Protein AF-A0A1B6EZR0-F1 (afdb_monomer)

Foldseek 3Di:
DLQCDFDDPPDDDPNDDGDGRDRDVVVCCVVVVDVDDDDDADPVLVVVQCVVAVVDPPDDRPLVSCCVRVNDVRSLVVVCVVLVVVLVVVLVVLVVCCCVPPVPDDPVSNVVSVVVSVVVVVVSVVVSVVVSVVVSVVSVVVSD

Structure (mmCIF, N/CA/C/O backbone):
data_AF-A0A1B6EZR0-F1
#
_entry.id   AF-A0A1B6EZR0-F1
#
loop_
_atom_site.group_PDB
_atom_site.id
_atom_site.type_symbol
_atom_site.label_atom_id
_atom_site.label_alt_id
_atom_site.label_comp_id
_atom_site.label_asym_id
_atom_site.label_entity_id
_atom_site.label_seq_id
_atom_site.pdbx_PDB_ins_code
_atom_site.Cartn_x
_atom_site.Cartn_y
_atom_site.Cartn_z
_atom_site.occupancy
_atom_site.B_iso_or_equiv
_atom_site.auth_seq_id
_atom_site.auth_comp_id
_atom_site.auth_asym_id
_atom_site.auth_atom_id
_atom_site.pdbx_PDB_model_num
ATOM 1 N N . LEU A 1 1 ? -15.853 1.841 22.372 1.00 65.75 1 LEU A N 1
ATOM 2 C CA . LEU A 1 1 ? -16.709 1.442 23.513 1.00 65.75 1 LEU A CA 1
ATOM 3 C C . LEU A 1 1 ? -15.977 0.540 24.509 1.00 65.75 1 LEU A C 1
ATOM 5 O O . LEU A 1 1 ? -15.802 0.966 25.637 1.00 65.75 1 LEU A O 1
ATOM 9 N N . LEU A 1 2 ? -15.447 -0.632 24.131 1.00 76.56 2 LEU A N 1
ATOM 10 C CA . LEU A 1 2 ? -14.712 -1.481 25.096 1.00 76.56 2 LEU A CA 1
ATOM 11 C C . LEU A 1 2 ? -13.439 -0.822 25.661 1.00 76.56 2 LEU A C 1
ATOM 13 O O . LEU A 1 2 ? -13.175 -0.900 26.854 1.00 76.56 2 LEU A O 1
ATOM 17 N N . GLN A 1 3 ? -12.673 -0.115 24.826 1.00 77.75 3 GLN A N 1
ATOM 18 C CA . GLN A 1 3 ? -11.458 0.586 25.271 1.00 77.75 3 GLN A CA 1
ATOM 19 C C . GLN A 1 3 ? -11.724 1.917 25.987 1.00 77.75 3 GLN A C 1
ATOM 21 O O . GLN A 1 3 ? -10.808 2.491 26.574 1.00 77.75 3 GLN A O 1
ATOM 26 N N . THR A 1 4 ? -12.961 2.416 25.955 1.00 86.31 4 THR A N 1
ATOM 27 C CA . THR A 1 4 ? -13.376 3.632 26.670 1.00 86.31 4 THR A CA 1
ATOM 28 C C . THR A 1 4 ? -13.973 3.314 28.038 1.00 86.31 4 THR A C 1
ATOM 30 O O . THR A 1 4 ? -14.214 4.238 28.801 1.00 86.31 4 THR A O 1
ATOM 33 N N . LEU A 1 5 ? -14.177 2.032 28.372 1.00 87.12 5 LEU A N 1
ATOM 34 C CA . LEU A 1 5 ? -14.594 1.617 29.709 1.00 87.12 5 LEU A CA 1
ATOM 35 C C . LEU A 1 5 ? -13.501 1.969 30.721 1.00 87.12 5 LEU A C 1
ATOM 37 O O . LEU A 1 5 ? -12.327 1.610 30.552 1.00 87.12 5 LEU A O 1
ATOM 41 N N . ARG A 1 6 ? -13.897 2.712 31.750 1.00 89.56 6 ARG A N 1
ATOM 42 C CA . ARG A 1 6 ? -13.045 3.196 32.834 1.00 89.56 6 ARG A CA 1
ATOM 43 C C . ARG A 1 6 ? -13.632 2.724 34.155 1.00 89.56 6 ARG A C 1
ATOM 45 O O . ARG A 1 6 ? -14.849 2.716 34.298 1.00 89.56 6 ARG A O 1
ATOM 52 N N . ALA A 1 7 ? -12.769 2.309 35.071 1.00 88.69 7 ALA A N 1
ATOM 53 C CA . ALA A 1 7 ? -13.173 1.901 36.405 1.00 88.69 7 ALA A CA 1
ATOM 54 C C . ALA A 1 7 ? -13.625 3.113 37.228 1.00 88.69 7 ALA A C 1
ATOM 56 O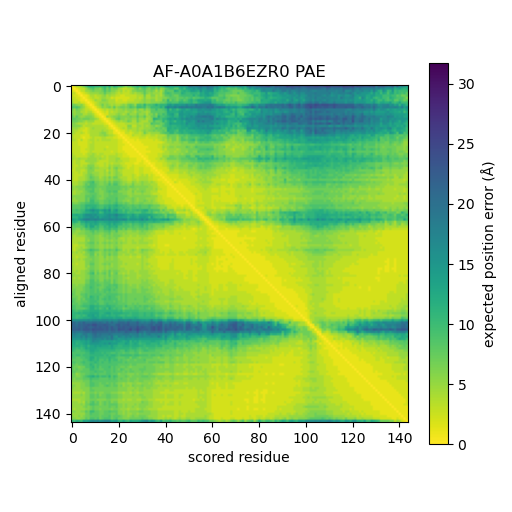 O . ALA A 1 7 ? -13.029 4.190 37.143 1.00 88.69 7 ALA A O 1
ATOM 57 N N . THR A 1 8 ? -14.663 2.914 38.026 1.00 87.88 8 THR A N 1
ATOM 58 C CA . THR A 1 8 ? -15.177 3.857 39.021 1.00 87.88 8 THR A CA 1
ATOM 59 C C . THR A 1 8 ? -14.715 3.458 40.425 1.00 87.88 8 THR A C 1
ATOM 61 O O . THR A 1 8 ? -14.111 2.396 40.615 1.00 87.88 8 THR A O 1
ATOM 64 N N . GLN A 1 9 ? -14.916 4.328 41.421 1.00 84.06 9 GLN A N 1
ATOM 65 C CA . GLN A 1 9 ? -14.487 4.036 42.791 1.00 84.06 9 GLN A CA 1
ATOM 66 C C . GLN A 1 9 ? -15.141 2.756 43.322 1.00 84.06 9 GLN A C 1
ATOM 68 O O . GLN A 1 9 ? -16.362 2.640 43.361 1.00 84.06 9 GLN A O 1
ATOM 73 N N . GLY A 1 10 ? -14.312 1.815 43.778 1.00 79.81 10 GLY A N 1
ATOM 74 C CA . GLY A 1 10 ? -14.772 0.563 44.383 1.00 79.81 10 GLY A CA 1
ATOM 75 C C . GLY A 1 10 ? -14.963 -0.602 43.408 1.00 79.81 10 GLY A C 1
ATOM 76 O O . GLY A 1 10 ? -15.290 -1.698 43.862 1.00 79.81 10 GLY A O 1
ATOM 77 N N . ASP A 1 11 ? -14.706 -0.418 42.109 1.00 84.06 11 ASP A N 1
ATOM 78 C CA . ASP A 1 11 ? -14.829 -1.508 41.140 1.00 84.06 11 ASP A CA 1
ATOM 79 C C . ASP A 1 11 ? -13.797 -2.616 41.398 1.00 84.06 11 ASP A C 1
ATOM 81 O O . ASP A 1 11 ? -12.580 -2.396 41.464 1.00 84.06 11 ASP A O 1
ATOM 85 N N . THR A 1 12 ? -14.297 -3.847 41.508 1.00 84.75 12 THR A N 1
ATOM 86 C CA . THR A 1 12 ? -13.476 -5.052 41.625 1.00 84.75 12 THR A CA 1
ATOM 87 C C . THR A 1 12 ? -13.889 -6.068 40.570 1.00 84.75 12 THR A C 1
ATOM 89 O O . THR A 1 12 ? -15.070 -6.353 40.392 1.00 84.75 12 THR A O 1
ATOM 92 N N . VAL A 1 13 ? -12.916 -6.622 39.843 1.00 83.06 13 VAL A N 1
ATOM 93 C CA . VAL A 1 13 ? -13.170 -7.632 38.804 1.00 83.06 13 VAL A CA 1
ATOM 94 C C . VAL A 1 13 ? -12.312 -8.851 39.091 1.00 83.06 13 VAL A C 1
ATOM 96 O O . VAL A 1 13 ? -11.089 -8.751 39.087 1.00 83.06 13 VAL A O 1
ATOM 99 N N . ALA A 1 14 ? -12.943 -9.999 39.356 1.00 81.25 14 ALA A N 1
ATOM 100 C CA . ALA A 1 14 ? -12.253 -11.258 39.663 1.00 81.25 14 ALA A CA 1
ATOM 101 C C . ALA A 1 14 ? -11.169 -11.119 40.761 1.00 81.25 14 ALA A C 1
ATOM 103 O O . ALA A 1 14 ? -10.082 -11.679 40.655 1.00 81.25 14 ALA A O 1
ATOM 104 N N . GLY A 1 15 ? -11.443 -10.321 41.801 1.00 80.38 15 GLY A N 1
ATOM 105 C CA . GLY A 1 15 ? -10.503 -10.058 42.900 1.00 80.38 15 GLY A CA 1
ATOM 106 C C . GLY A 1 15 ? -9.454 -8.970 42.624 1.00 80.38 15 GLY A C 1
ATOM 107 O O . GLY A 1 15 ? -8.708 -8.605 43.530 1.00 80.38 15 GLY A O 1
ATOM 108 N N . LEU A 1 16 ? -9.410 -8.392 41.420 1.00 81.44 16 LEU A N 1
ATOM 109 C CA . LEU A 1 16 ? -8.560 -7.241 41.110 1.00 81.44 16 LEU A CA 1
ATOM 110 C C . LEU A 1 16 ? -9.240 -5.952 41.566 1.00 81.44 16 LEU A C 1
ATOM 112 O O . LEU A 1 16 ? -10.306 -5.609 41.056 1.00 81.44 16 LEU A O 1
ATOM 116 N N . LYS A 1 17 ? -8.598 -5.210 42.474 1.00 84.19 17 LYS A N 1
ATOM 117 C CA . LYS A 1 17 ? -8.967 -3.818 42.763 1.00 84.19 17 LYS A CA 1
ATOM 118 C C . LYS A 1 17 ? -8.538 -2.933 41.600 1.00 84.19 17 LYS A C 1
ATOM 120 O O . LYS A 1 17 ? -7.349 -2.858 41.285 1.00 84.19 17 LYS A O 1
ATOM 125 N N . LEU A 1 18 ? -9.508 -2.287 40.964 1.00 85.12 18 LEU A N 1
ATOM 126 C CA . LEU A 1 18 ? -9.261 -1.332 39.894 1.00 85.12 18 LEU A CA 1
ATOM 127 C C . LEU A 1 18 ? -9.117 0.070 40.488 1.00 85.12 18 LEU A C 1
ATOM 129 O O . LEU A 1 18 ? -9.801 0.431 41.444 1.00 85.12 18 LEU A O 1
ATOM 133 N N . ILE A 1 19 ? -8.190 0.848 39.935 1.00 85.38 19 ILE A N 1
ATOM 134 C CA . ILE A 1 19 ? -7.998 2.248 40.318 1.00 85.38 19 ILE A CA 1
ATOM 135 C C . ILE A 1 19 ? -9.012 3.090 39.540 1.00 85.38 19 ILE A C 1
ATOM 137 O O . ILE A 1 19 ? -9.248 2.832 38.356 1.00 85.38 19 ILE A O 1
ATOM 141 N N . GLU A 1 20 ? -9.595 4.100 40.185 1.00 88.00 20 GLU A N 1
ATOM 142 C CA . GLU A 1 20 ? -10.509 5.040 39.530 1.00 88.00 20 GLU A CA 1
ATOM 143 C C . GLU A 1 20 ? -9.863 5.649 38.272 1.00 88.00 20 GLU A C 1
ATOM 145 O O . GLU A 1 20 ? -8.705 6.068 38.280 1.00 88.00 20 GLU A O 1
ATOM 150 N N . GLY A 1 21 ? -10.595 5.648 37.157 1.00 86.25 21 GLY A N 1
ATOM 151 C CA . GLY A 1 21 ? -10.114 6.156 35.871 1.00 86.25 21 GLY A CA 1
ATOM 152 C C . GLY A 1 21 ? -9.209 5.195 35.086 1.00 86.25 21 GLY A C 1
ATOM 153 O O . GLY A 1 21 ? -8.745 5.548 34.001 1.00 86.25 21 GLY A O 1
ATOM 154 N N . GLN A 1 22 ? -8.966 3.968 35.557 1.00 88.44 22 GLN A N 1
ATOM 155 C CA . GLN A 1 22 ? -8.173 2.979 34.818 1.00 88.44 22 GLN A CA 1
ATOM 156 C C . GLN A 1 22 ? -8.992 2.271 33.726 1.00 88.44 22 GLN A C 1
ATOM 158 O O . GLN A 1 22 ? -10.167 1.962 33.909 1.00 88.44 22 GLN A O 1
ATOM 163 N N . ALA A 1 23 ? -8.373 1.961 32.579 1.00 90.00 23 ALA A N 1
ATOM 164 C CA . ALA A 1 23 ? -9.014 1.169 31.527 1.00 90.00 23 ALA A CA 1
ATOM 165 C C . ALA A 1 23 ? -9.194 -0.299 31.957 1.00 90.00 23 ALA A C 1
ATOM 167 O O . ALA A 1 23 ? -8.215 -1.004 32.206 1.00 90.00 23 ALA A O 1
ATOM 168 N N . ILE A 1 24 ? -10.446 -0.763 31.994 1.00 90.62 24 ILE A N 1
ATOM 169 C CA . ILE A 1 24 ? -10.813 -2.078 32.548 1.00 90.62 24 ILE A CA 1
ATOM 170 C C . ILE A 1 24 ? -10.294 -3.216 31.660 1.00 90.62 24 ILE A C 1
ATOM 172 O O . ILE A 1 24 ? -9.553 -4.083 32.115 1.00 90.62 24 ILE A O 1
ATOM 176 N N . VAL A 1 25 ? -10.633 -3.190 30.366 1.00 90.94 25 VAL A N 1
ATOM 177 C CA . VAL A 1 25 ? -10.354 -4.300 29.437 1.00 90.94 25 VAL A CA 1
ATOM 178 C C . VAL A 1 25 ? -8.855 -4.623 29.324 1.00 90.94 25 VAL A C 1
ATOM 180 O O . VAL A 1 25 ? -8.507 -5.787 29.516 1.00 90.94 25 VAL A O 1
ATOM 183 N N . PRO A 1 26 ? -7.938 -3.656 29.098 1.00 90.50 26 PRO A N 1
ATOM 184 C CA . PRO A 1 26 ? -6.506 -3.957 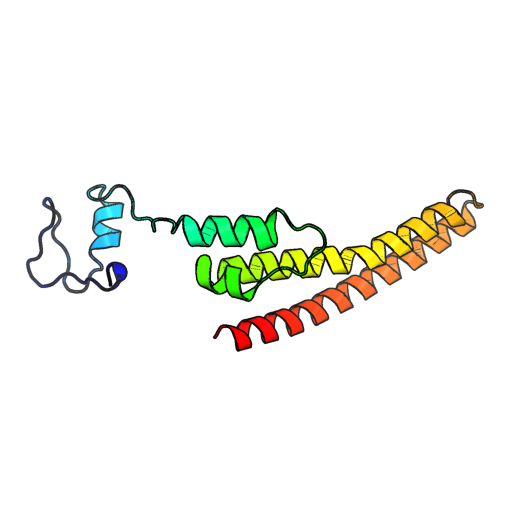29.043 1.00 90.50 26 PRO A CA 1
ATOM 185 C C . PRO A 1 26 ? -5.966 -4.542 30.351 1.00 90.50 26 PRO A C 1
ATOM 187 O O . PRO A 1 26 ? -5.114 -5.426 30.322 1.00 90.50 26 PRO A O 1
ATOM 190 N N . LYS A 1 27 ? -6.476 -4.084 31.503 1.00 88.81 27 LYS A N 1
ATOM 191 C CA . LYS A 1 27 ? -6.048 -4.585 32.812 1.00 88.81 27 LYS A CA 1
ATOM 192 C C . LYS A 1 27 ? -6.512 -6.021 33.046 1.00 88.81 27 LYS A C 1
ATOM 194 O O . LYS A 1 27 ? -5.726 -6.831 33.527 1.00 88.81 27 LYS A O 1
ATOM 199 N N . CYS A 1 28 ? -7.745 -6.346 32.664 1.00 90.31 28 CYS A N 1
ATOM 200 C CA . CYS A 1 28 ? -8.267 -7.709 32.729 1.00 90.31 28 CYS A CA 1
ATOM 201 C C . CYS A 1 28 ? -7.527 -8.660 31.777 1.00 90.31 28 CYS A C 1
ATOM 203 O O . CYS A 1 28 ? -7.293 -9.808 32.145 1.00 90.31 28 CYS A O 1
ATOM 205 N N . VAL A 1 29 ? -7.115 -8.187 30.595 1.00 92.56 29 VAL A N 1
ATOM 206 C CA . VAL A 1 29 ? -6.271 -8.969 29.675 1.00 92.56 29 VAL A CA 1
ATOM 207 C C . VAL A 1 29 ? -4.889 -9.218 30.282 1.00 92.56 29 VAL A C 1
ATOM 209 O O . VAL A 1 29 ? -4.440 -10.357 30.349 1.00 92.56 29 VAL A O 1
ATOM 212 N N . ALA A 1 30 ? -4.235 -8.177 30.806 1.00 90.06 30 ALA A N 1
ATOM 213 C CA . ALA A 1 30 ? -2.912 -8.297 31.422 1.00 90.06 30 ALA A CA 1
ATOM 214 C C . ALA A 1 30 ? -2.902 -9.192 32.674 1.00 90.06 30 ALA A C 1
ATOM 216 O O . ALA A 1 30 ? -1.898 -9.832 32.968 1.00 90.06 30 ALA A O 1
ATOM 217 N N . ALA A 1 31 ? -4.012 -9.235 33.412 1.00 90.81 31 ALA A N 1
ATOM 218 C CA . ALA A 1 31 ? -4.174 -10.095 34.580 1.00 90.81 31 ALA A CA 1
ATOM 219 C C . ALA A 1 31 ? -4.635 -11.526 34.240 1.00 90.81 31 ALA A C 1
ATOM 221 O O . ALA A 1 31 ? -4.843 -12.321 35.151 1.00 90.81 31 ALA A O 1
ATOM 222 N N . GLY A 1 32 ? -4.832 -11.855 32.957 1.00 91.88 32 GLY A N 1
ATOM 223 C CA . GLY A 1 32 ? -5.265 -13.185 32.518 1.00 91.88 32 GLY A CA 1
ATOM 224 C C . GLY A 1 32 ? -6.742 -13.502 32.773 1.00 91.88 32 GLY A C 1
ATOM 225 O O . GLY A 1 32 ? -7.171 -14.626 32.533 1.00 91.88 32 GLY A O 1
ATOM 226 N N . VAL A 1 33 ? -7.538 -12.525 33.221 1.00 93.19 33 VAL A N 1
ATOM 227 C CA . VAL A 1 33 ? -8.996 -12.672 33.388 1.00 93.19 33 VAL A CA 1
ATOM 228 C C . VAL A 1 33 ? -9.686 -12.738 32.023 1.00 93.19 33 VAL A C 1
ATOM 230 O O . VAL A 1 33 ? -10.655 -13.470 31.845 1.00 93.19 33 VAL A O 1
ATOM 233 N N . ILE A 1 34 ? -9.175 -11.988 31.041 1.00 93.12 34 ILE A N 1
ATOM 234 C CA . ILE A 1 34 ? -9.603 -12.057 29.640 1.00 93.12 34 ILE A CA 1
ATOM 235 C C . ILE A 1 34 ? -8.452 -12.637 28.820 1.00 93.12 34 ILE A C 1
ATOM 237 O O . ILE A 1 34 ? -7.358 -12.083 28.826 1.00 93.12 34 ILE A O 1
ATOM 241 N N . SER A 1 35 ? -8.701 -13.713 28.072 1.00 92.62 35 SER A N 1
ATOM 242 C CA . SER A 1 35 ? -7.670 -14.324 27.222 1.00 92.62 35 SER A CA 1
ATOM 243 C C . SER A 1 35 ? -7.319 -13.452 26.008 1.00 92.62 35 SER A C 1
ATOM 245 O O . SER A 1 35 ? -6.151 -13.159 25.778 1.00 92.62 35 SER A O 1
ATOM 247 N N . GLN A 1 36 ? -8.318 -13.018 25.232 1.00 92.75 36 GLN A N 1
ATOM 248 C CA . GLN A 1 36 ? -8.111 -12.215 24.023 1.00 92.75 36 GLN A CA 1
ATOM 249 C C . GLN A 1 36 ? -9.390 -11.494 23.591 1.00 92.75 36 GLN A C 1
ATOM 251 O O . GLN A 1 36 ? -10.498 -11.907 23.932 1.00 92.75 36 GLN A O 1
ATOM 256 N N . VAL A 1 37 ? -9.229 -10.427 22.807 1.00 92.69 37 VAL A N 1
ATOM 257 C CA . VAL A 1 37 ? -10.325 -9.667 22.196 1.00 92.69 37 VAL A CA 1
ATOM 258 C C . VAL A 1 37 ? -9.974 -9.434 20.731 1.00 92.69 37 VAL A C 1
ATOM 260 O O . VAL A 1 37 ? -8.970 -8.787 20.439 1.00 92.69 37 VAL A O 1
ATOM 263 N N . PHE A 1 38 ? -10.789 -9.945 19.812 1.00 93.25 38 PHE A N 1
ATOM 264 C CA . PHE A 1 38 ? -10.584 -9.790 18.372 1.00 93.25 38 PHE A CA 1
ATOM 265 C C . PHE A 1 38 ? -11.918 -9.550 17.650 1.00 93.25 38 PHE A C 1
ATOM 267 O O . PHE A 1 38 ? -12.959 -10.027 18.109 1.00 93.25 38 PHE A O 1
ATOM 274 N N . PRO A 1 39 ? -11.917 -8.790 16.541 1.00 92.81 39 PRO A N 1
ATOM 275 C CA . PRO A 1 39 ? -13.116 -8.584 15.741 1.00 92.81 39 PRO A CA 1
ATOM 276 C C . PRO A 1 39 ? -13.475 -9.854 14.960 1.00 92.81 39 PRO A C 1
ATOM 278 O O . PRO A 1 39 ? -12.597 -10.584 14.500 1.00 92.81 39 PRO A O 1
ATOM 281 N N . LEU A 1 40 ? -14.772 -10.096 14.770 1.00 95.38 40 LEU A N 1
ATOM 282 C CA . LEU A 1 40 ? -15.255 -11.177 13.913 1.00 95.38 40 LEU A CA 1
ATOM 283 C C . LEU A 1 40 ? -15.345 -10.704 12.455 1.00 95.38 40 LEU A C 1
ATOM 285 O O . LEU A 1 40 ? -15.739 -9.572 12.182 1.00 95.38 40 LEU A O 1
ATOM 289 N N . HIS A 1 41 ? -15.007 -11.586 11.515 1.00 94.62 41 HIS A N 1
ATOM 290 C CA . HIS A 1 41 ? -15.125 -11.303 10.087 1.00 94.62 41 HIS A CA 1
ATOM 291 C C . HIS A 1 41 ? -16.569 -11.383 9.589 1.00 94.62 41 HIS A C 1
ATOM 293 O O . HIS A 1 41 ? -17.243 -12.394 9.789 1.00 94.62 41 HIS A O 1
ATOM 299 N N . ASP A 1 42 ? -16.982 -10.381 8.812 1.00 95.62 42 ASP A N 1
ATOM 300 C CA . ASP A 1 42 ? -18.167 -10.483 7.962 1.00 95.62 42 ASP A CA 1
ATOM 301 C C . ASP A 1 42 ? -17.844 -11.299 6.695 1.00 95.62 42 ASP A C 1
ATOM 303 O O . ASP A 1 42 ? -17.084 -10.865 5.820 1.00 95.62 42 ASP A O 1
ATOM 307 N N . GLN A 1 43 ? -18.381 -12.520 6.632 1.00 95.31 43 GLN A N 1
ATOM 308 C CA . GLN A 1 43 ? -18.098 -13.508 5.587 1.00 95.31 43 GLN A CA 1
ATOM 309 C C . GLN A 1 43 ? -18.571 -13.099 4.181 1.00 95.31 43 GLN A C 1
ATOM 311 O O . GLN A 1 43 ? -17.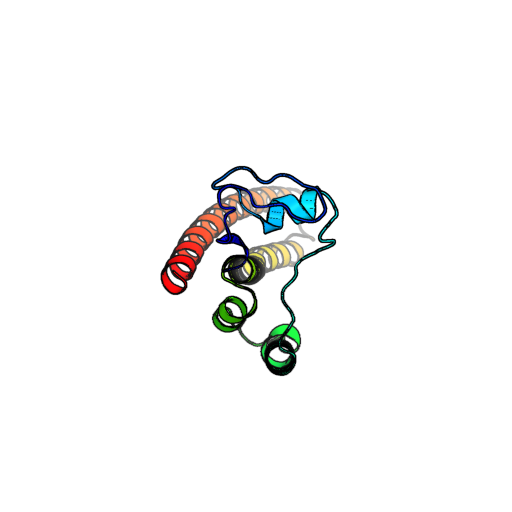781 -13.256 3.242 1.00 95.31 43 GLN A O 1
ATOM 316 N N . PRO A 1 44 ? -19.806 -12.601 3.963 1.00 94.75 44 PRO A N 1
ATOM 317 C CA . PRO A 1 44 ? -20.248 -12.153 2.642 1.00 94.75 44 PRO A CA 1
ATOM 318 C C . PRO A 1 44 ? -19.397 -11.005 2.078 1.00 94.75 44 PRO A C 1
ATOM 320 O O . PRO A 1 44 ? -18.976 -11.081 0.917 1.00 94.75 44 PRO A O 1
ATOM 323 N N . ALA A 1 45 ? -19.062 -9.988 2.880 1.00 92.94 45 ALA A N 1
ATOM 324 C CA . ALA A 1 45 ? -18.178 -8.907 2.439 1.00 92.94 45 ALA A CA 1
ATOM 325 C C . ALA A 1 45 ? -16.770 -9.418 2.085 1.00 92.94 45 ALA A C 1
ATOM 327 O O . ALA A 1 45 ? -16.229 -9.068 1.030 1.00 92.94 45 ALA A O 1
ATOM 328 N N . LEU A 1 46 ? -16.205 -10.319 2.899 1.00 93.12 46 LEU A N 1
ATOM 329 C CA . LEU A 1 46 ? -14.893 -10.915 2.637 1.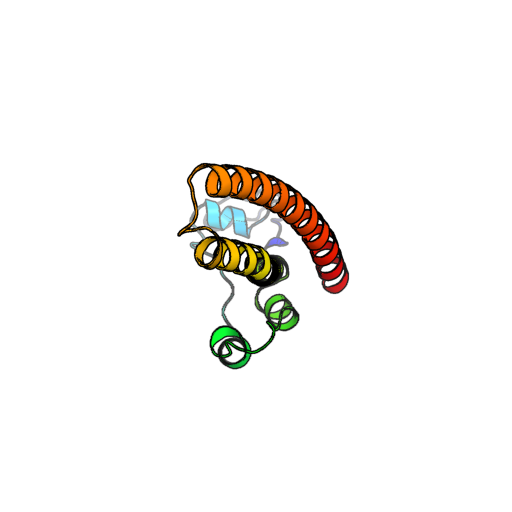00 93.12 46 LEU A CA 1
ATOM 330 C C . LEU A 1 46 ? -14.871 -11.727 1.335 1.00 93.12 46 LEU A C 1
ATOM 332 O O . LEU A 1 46 ? -13.917 -11.635 0.560 1.00 93.12 46 LEU A O 1
ATOM 336 N N . HIS A 1 47 ? -15.922 -12.504 1.058 1.00 93.12 47 HIS A N 1
ATOM 337 C CA . HIS A 1 47 ? -16.035 -13.267 -0.187 1.00 93.12 47 HIS A CA 1
ATOM 338 C C . HIS A 1 47 ? -16.112 -12.355 -1.416 1.00 93.12 47 HIS A C 1
ATOM 340 O O . HIS A 1 47 ? -15.438 -12.618 -2.419 1.00 93.12 47 HIS A O 1
ATOM 346 N N . LYS A 1 48 ? -16.874 -11.25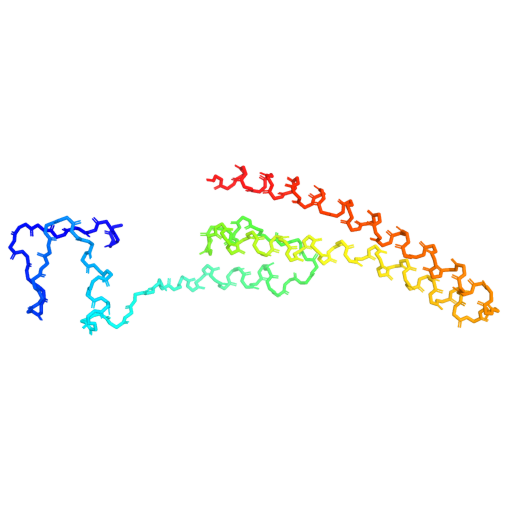6 -1.336 1.00 92.56 48 LYS A N 1
ATOM 347 C CA . LYS A 1 48 ? -16.946 -10.245 -2.403 1.00 92.56 48 LYS A CA 1
ATOM 348 C C . LYS A 1 48 ? -15.582 -9.606 -2.662 1.00 92.56 48 LYS A C 1
ATOM 350 O O . LYS A 1 48 ? -15.176 -9.485 -3.824 1.00 92.56 48 LYS A O 1
ATOM 355 N N . LEU A 1 49 ? -14.861 -9.250 -1.598 1.00 92.75 49 LEU A N 1
ATOM 356 C CA . LEU A 1 49 ? -13.529 -8.661 -1.691 1.00 92.75 49 LEU A CA 1
ATOM 357 C C . LEU A 1 49 ? -12.530 -9.657 -2.299 1.00 92.75 49 LEU A C 1
ATOM 359 O O . LEU A 1 49 ? -11.838 -9.327 -3.256 1.00 92.75 49 LEU A O 1
ATOM 363 N N . ARG A 1 50 ? -12.533 -10.917 -1.846 1.00 91.06 50 ARG A N 1
ATOM 364 C CA . ARG A 1 50 ? -11.685 -11.991 -2.394 1.00 91.06 50 ARG A CA 1
ATOM 365 C C . ARG A 1 50 ? -11.906 -12.208 -3.893 1.00 91.06 50 ARG A C 1
ATOM 367 O O . ARG A 1 50 ? -10.941 -12.395 -4.630 1.00 91.06 50 ARG A O 1
ATOM 374 N N . LYS A 1 51 ? -13.161 -12.195 -4.354 1.00 90.31 51 LYS A N 1
ATOM 375 C CA . LYS A 1 51 ? -13.497 -12.390 -5.774 1.00 90.31 51 LYS A CA 1
ATOM 376 C C . LYS A 1 51 ? -13.071 -11.198 -6.635 1.00 90.31 51 LYS A C 1
ATOM 378 O O . LYS A 1 51 ? -12.538 -11.404 -7.718 1.00 90.31 51 LYS A O 1
ATOM 383 N N . THR A 1 52 ? -13.315 -9.978 -6.159 1.00 89.44 52 THR A N 1
ATOM 384 C CA . THR A 1 52 ? -13.080 -8.745 -6.932 1.00 89.44 52 THR A CA 1
ATOM 385 C C . THR A 1 52 ? -11.614 -8.328 -6.948 1.00 89.44 52 THR A C 1
ATOM 387 O O . THR A 1 52 ? -11.163 -7.760 -7.934 1.00 89.44 52 THR A O 1
ATOM 390 N N . TRP A 1 53 ? -10.881 -8.607 -5.871 1.00 88.62 53 TRP A N 1
ATOM 391 C CA . TRP A 1 53 ? -9.491 -8.200 -5.709 1.00 88.62 53 TRP A CA 1
ATOM 392 C C . TRP A 1 53 ? -8.523 -9.375 -5.875 1.00 88.62 53 TRP A C 1
ATOM 394 O O . TRP A 1 53 ? -7.817 -9.444 -6.871 1.00 88.62 53 TRP A O 1
ATOM 404 N N . VAL A 1 54 ? -8.514 -10.331 -4.938 1.00 85.81 54 VAL A N 1
ATOM 405 C CA . VAL A 1 54 ? -7.465 -11.370 -4.861 1.00 85.81 54 VAL A CA 1
ATOM 406 C C . VAL A 1 54 ? -7.474 -12.307 -6.069 1.00 85.81 54 VAL A C 1
ATOM 408 O O . VAL A 1 54 ? -6.424 -12.680 -6.576 1.00 85.81 54 VAL A O 1
ATOM 411 N N . ARG A 1 55 ? -8.659 -12.696 -6.550 1.00 81.00 55 ARG A N 1
ATOM 412 C CA . ARG A 1 55 ? -8.793 -13.575 -7.726 1.00 81.00 55 ARG A CA 1
ATOM 413 C C . ARG A 1 55 ? -8.710 -12.835 -9.061 1.00 81.00 55 ARG A C 1
ATOM 415 O O . ARG A 1 55 ? -8.802 -13.471 -10.107 1.00 81.00 55 ARG A O 1
ATOM 422 N N . SER A 1 56 ? -8.579 -11.512 -9.041 1.00 84.88 56 SER A N 1
ATOM 423 C CA . SER A 1 56 ? -8.629 -10.682 -10.237 1.00 84.88 56 SER A CA 1
ATOM 424 C C . SER A 1 56 ? -7.269 -10.052 -10.520 1.00 84.88 56 SER A C 1
ATOM 426 O O . SER A 1 56 ? -7.028 -8.901 -10.175 1.00 84.88 56 SER A O 1
ATOM 428 N N . PHE A 1 57 ? -6.402 -10.791 -11.211 1.00 76.62 57 PHE A N 1
ATOM 429 C CA . PHE A 1 57 ? -5.015 -10.385 -11.476 1.00 76.62 57 PHE A CA 1
ATOM 430 C C . PHE A 1 57 ? -4.853 -9.161 -12.393 1.00 76.62 57 PHE A C 1
ATOM 432 O O . PHE A 1 57 ? -3.838 -8.483 -12.317 1.00 76.62 57 PHE A O 1
ATOM 439 N N . ILE A 1 58 ? -5.832 -8.876 -13.260 1.00 78.88 58 ILE A N 1
ATOM 440 C CA . ILE A 1 58 ? -5.730 -7.818 -14.289 1.00 78.88 58 ILE A CA 1
ATOM 441 C C . ILE A 1 58 ? -6.432 -6.518 -13.854 1.00 78.88 58 ILE A C 1
ATOM 443 O O . ILE A 1 58 ? -6.267 -5.473 -14.477 1.00 78.88 58 ILE A O 1
ATOM 447 N N . ARG A 1 59 ? -7.237 -6.549 -12.784 1.00 82.38 59 ARG A N 1
ATOM 448 C CA . ARG A 1 59 ? -7.983 -5.359 -12.348 1.00 82.38 59 ARG A CA 1
ATOM 449 C C . ARG A 1 59 ? -7.163 -4.513 -11.388 1.00 82.38 59 ARG A C 1
ATOM 451 O O . ARG A 1 59 ? -6.375 -5.029 -10.602 1.00 82.38 59 ARG A O 1
ATOM 458 N N . THR A 1 60 ? -7.431 -3.213 -11.415 1.00 84.69 60 THR A N 1
ATOM 459 C CA . THR A 1 60 ? -6.932 -2.281 -10.409 1.00 84.69 60 THR A CA 1
ATOM 460 C C . THR A 1 60 ? -7.418 -2.682 -9.018 1.00 84.69 60 THR A C 1
ATOM 462 O O . THR A 1 60 ? -8.531 -3.182 -8.830 1.00 84.69 60 THR A O 1
ATOM 465 N N . GLN A 1 61 ? -6.553 -2.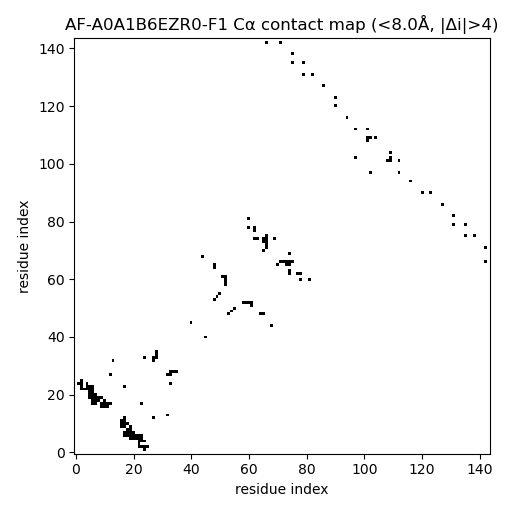482 -8.028 1.00 89.75 61 GLN A N 1
ATOM 466 C CA . GLN A 1 61 ? -6.845 -2.844 -6.651 1.00 89.75 61 GLN A CA 1
ATOM 467 C C . GLN A 1 61 ? -7.958 -1.943 -6.079 1.00 89.75 61 GLN A C 1
ATOM 469 O O . GLN A 1 61 ? -7.833 -0.718 -6.134 1.00 89.75 61 GLN A O 1
ATOM 474 N N . PRO A 1 62 ? -9.035 -2.507 -5.494 1.00 94.25 62 PRO A N 1
ATOM 475 C CA . PRO A 1 62 ? -10.132 -1.724 -4.927 1.00 94.25 62 PRO A CA 1
ATOM 476 C C . PRO A 1 62 ? -9.774 -1.211 -3.521 1.00 94.25 62 PRO A C 1
ATOM 478 O O . PRO A 1 62 ? -10.290 -1.700 -2.515 1.00 94.25 62 PRO A O 1
ATOM 481 N N . LEU A 1 63 ? -8.872 -0.230 -3.454 1.00 94.75 63 LEU A N 1
ATOM 482 C CA . LEU A 1 63 ? -8.287 0.282 -2.209 1.00 94.75 63 LEU A CA 1
ATOM 483 C C . LEU A 1 63 ? -9.320 0.799 -1.201 1.00 94.75 63 LEU A C 1
ATOM 485 O O . LEU A 1 63 ? -9.205 0.498 -0.016 1.00 94.75 63 LEU A O 1
ATOM 489 N N . ASP A 1 64 ? -10.370 1.490 -1.652 1.00 94.88 64 ASP A N 1
ATOM 490 C CA . ASP A 1 64 ? -11.417 1.980 -0.745 1.00 94.88 64 ASP A CA 1
ATOM 491 C C . ASP A 1 64 ? -12.167 0.835 -0.062 1.00 94.88 64 ASP A C 1
ATOM 493 O O . ASP A 1 64 ? -12.429 0.890 1.133 1.00 94.88 64 ASP A O 1
ATOM 497 N N . SER A 1 65 ? -12.461 -0.247 -0.792 1.00 94.31 65 SER A N 1
ATOM 498 C CA . SER A 1 65 ? -13.138 -1.416 -0.213 1.00 94.31 65 SER A CA 1
ATOM 499 C C . SER A 1 65 ? -12.256 -2.141 0.806 1.00 94.31 65 SER A C 1
ATOM 501 O O . SER A 1 65 ? -12.762 -2.667 1.796 1.00 94.31 65 SER A O 1
ATOM 503 N N . ILE A 1 66 ? -10.937 -2.154 0.582 1.00 94.94 66 ILE A N 1
ATOM 504 C CA . ILE A 1 66 ? -9.961 -2.676 1.547 1.00 94.94 66 ILE A CA 1
ATOM 505 C C . ILE A 1 66 ? -9.932 -1.770 2.784 1.00 94.94 66 ILE A C 1
ATOM 507 O O . ILE A 1 66 ? -9.968 -2.284 3.899 1.00 94.94 66 ILE A O 1
ATOM 511 N N . SER A 1 67 ? -9.935 -0.446 2.598 1.00 95.88 67 SER A N 1
ATOM 512 C CA . SER A 1 67 ? -9.955 0.544 3.684 1.00 95.88 67 SER A CA 1
ATOM 513 C C . SER A 1 67 ? -11.208 0.421 4.544 1.00 95.88 67 SER A C 1
ATOM 515 O O . SER A 1 67 ? -11.109 0.338 5.764 1.00 95.88 67 SER A O 1
ATOM 517 N N . THR A 1 68 ? -12.387 0.288 3.935 1.00 94.62 68 THR A N 1
ATOM 518 C CA . THR A 1 68 ? -13.641 0.111 4.678 1.00 94.62 68 THR A CA 1
ATOM 519 C C . THR A 1 68 ? -13.678 -1.198 5.474 1.00 94.62 68 THR A C 1
ATOM 521 O O . THR A 1 68 ? -14.224 -1.217 6.572 1.00 94.62 68 THR A O 1
ATOM 524 N N . TYR A 1 69 ? -13.108 -2.293 4.955 1.00 95.25 69 TYR A N 1
ATOM 525 C CA . TYR A 1 69 ? -13.185 -3.603 5.616 1.00 95.25 69 TYR A CA 1
ATOM 526 C C . TYR A 1 69 ? -12.072 -3.840 6.649 1.00 95.25 69 TYR A C 1
ATOM 528 O O . TYR A 1 69 ? -12.328 -4.361 7.731 1.00 95.25 69 TYR A O 1
ATOM 536 N N . PHE A 1 70 ? -10.829 -3.479 6.320 1.00 95.00 70 PHE A N 1
ATOM 537 C CA . PHE A 1 70 ? -9.643 -3.744 7.145 1.00 95.00 70 PHE A CA 1
ATOM 538 C C . PHE A 1 70 ? -9.090 -2.497 7.849 1.00 95.00 70 PHE A C 1
ATOM 540 O O . PHE A 1 70 ? -8.212 -2.603 8.706 1.00 95.00 70 PHE A O 1
ATOM 547 N N . GLY A 1 71 ? -9.590 -1.314 7.504 1.00 95.00 71 GLY A N 1
ATOM 548 C CA . GLY A 1 71 ? -9.095 -0.041 8.003 1.00 95.00 71 GLY A CA 1
ATOM 549 C C . GLY A 1 71 ? -7.952 0.542 7.171 1.00 95.00 71 GLY A C 1
ATOM 550 O O . GLY A 1 71 ? -7.261 -0.139 6.404 1.00 95.00 71 GLY A O 1
ATOM 551 N N . VAL A 1 72 ? -7.720 1.835 7.397 1.00 96.12 72 VAL A N 1
ATOM 552 C CA . VAL A 1 72 ? -6.761 2.676 6.664 1.00 96.12 72 VAL A CA 1
ATOM 553 C C . VAL A 1 72 ? -5.341 2.109 6.684 1.00 96.12 72 VAL A C 1
ATOM 555 O O . VAL A 1 72 ? -4.669 2.091 5.659 1.00 96.12 72 VAL A O 1
ATOM 558 N N . LYS A 1 73 ? -4.881 1.583 7.828 1.00 94.75 73 LYS A N 1
ATOM 559 C CA . LYS A 1 73 ? -3.509 1.058 7.970 1.00 94.75 73 LYS A CA 1
ATOM 560 C C . LYS A 1 73 ? -3.225 -0.103 7.014 1.00 94.75 73 LYS A C 1
ATOM 562 O O . LYS A 1 73 ? -2.179 -0.131 6.372 1.00 94.75 73 LYS A O 1
ATOM 567 N N . ILE A 1 74 ? -4.159 -1.049 6.910 1.00 95.62 74 ILE A N 1
ATOM 568 C CA . ILE A 1 74 ? -4.010 -2.221 6.039 1.00 95.62 74 ILE A CA 1
ATOM 569 C C . ILE A 1 74 ? -4.178 -1.807 4.573 1.00 95.62 74 ILE A C 1
ATOM 571 O O . ILE A 1 74 ? -3.410 -2.246 3.718 1.00 95.62 74 ILE A O 1
ATOM 575 N N . ALA A 1 75 ? -5.126 -0.917 4.275 1.00 96.06 75 ALA A N 1
ATOM 576 C CA . ALA A 1 75 ? -5.306 -0.396 2.923 1.00 96.06 75 ALA A CA 1
ATOM 577 C C . ALA A 1 75 ? -4.085 0.380 2.415 1.00 96.06 75 ALA A C 1
ATOM 579 O O . ALA A 1 75 ? -3.693 0.193 1.268 1.00 96.06 75 ALA A O 1
ATOM 580 N N . MET A 1 76 ? -3.440 1.175 3.272 1.00 96.75 76 MET A N 1
ATOM 581 C CA . MET A 1 76 ? -2.223 1.910 2.926 1.00 96.75 76 MET A CA 1
ATOM 582 C C . MET A 1 76 ? -1.057 0.969 2.597 1.00 96.75 76 MET A C 1
ATOM 584 O O . MET A 1 76 ? -0.327 1.206 1.637 1.00 96.75 76 MET A O 1
ATOM 588 N N . TYR A 1 77 ? -0.910 -0.136 3.336 1.00 96.25 77 TYR A N 1
ATOM 589 C CA . TYR A 1 77 ? 0.075 -1.171 3.007 1.00 96.25 77 TYR A CA 1
ATOM 590 C C . TYR A 1 77 ? -0.170 -1.770 1.616 1.00 96.25 77 TYR A C 1
ATOM 592 O O . TYR A 1 77 ? 0.755 -1.890 0.813 1.00 96.25 77 TYR A O 1
ATOM 600 N N . PHE A 1 78 ? -1.419 -2.119 1.305 1.00 95.62 78 PHE A N 1
ATOM 601 C CA . PHE A 1 78 ? -1.749 -2.686 0.000 1.00 95.62 78 PHE A CA 1
ATOM 602 C C . PHE A 1 78 ? -1.601 -1.670 -1.137 1.00 95.62 78 PHE A C 1
ATOM 604 O O . PHE A 1 78 ? -1.085 -2.036 -2.191 1.00 95.62 78 PHE A O 1
ATOM 611 N N . ALA A 1 79 ? -1.943 -0.402 -0.899 1.00 96.06 79 ALA A N 1
ATOM 612 C CA . ALA A 1 79 ? -1.685 0.694 -1.828 1.00 96.06 79 ALA A CA 1
ATOM 613 C C . ALA A 1 79 ? -0.192 0.851 -2.129 1.00 96.06 79 ALA A C 1
ATOM 615 O O . ALA A 1 79 ? 0.190 0.956 -3.294 1.00 96.06 79 ALA A O 1
ATOM 616 N N . TRP A 1 80 ? 0.654 0.808 -1.094 1.00 96.50 80 TRP A N 1
ATOM 617 C CA . TRP A 1 80 ? 2.108 0.822 -1.250 1.00 96.50 80 TRP A CA 1
ATOM 618 C C . TRP A 1 80 ? 2.594 -0.355 -2.085 1.00 96.50 80 TRP A C 1
ATOM 620 O O . TRP A 1 80 ? 3.358 -0.162 -3.026 1.00 96.50 80 TRP A O 1
ATOM 630 N N . LEU A 1 81 ? 2.114 -1.562 -1.789 1.00 95.44 81 LEU A N 1
ATOM 631 C CA . LEU A 1 81 ? 2.502 -2.766 -2.516 1.00 95.44 81 LEU A CA 1
ATOM 632 C C . LEU A 1 81 ? 2.127 -2.675 -4.005 1.00 95.44 81 LEU A C 1
ATOM 634 O O . LEU A 1 81 ? 2.950 -2.968 -4.873 1.00 95.44 81 LEU A O 1
ATOM 638 N N . GLY A 1 82 ? 0.904 -2.237 -4.312 1.00 93.69 82 GLY A N 1
ATOM 639 C CA . GLY A 1 82 ? 0.448 -2.025 -5.687 1.00 93.69 82 GLY A CA 1
ATOM 640 C C . GLY A 1 82 ? 1.286 -0.971 -6.414 1.00 93.69 82 GLY A C 1
ATOM 641 O O . GLY A 1 82 ? 1.806 -1.226 -7.496 1.00 93.69 82 GLY A O 1
ATOM 642 N N . HIS A 1 83 ? 1.501 0.183 -5.787 1.00 95.19 83 HIS A N 1
ATOM 643 C CA . HIS A 1 83 ? 2.300 1.262 -6.364 1.00 95.19 83 HIS A CA 1
ATOM 644 C C . HIS A 1 83 ? 3.767 0.842 -6.585 1.00 95.19 83 HIS A C 1
ATOM 646 O O . HIS A 1 83 ? 4.347 1.098 -7.643 1.00 95.19 83 HIS A O 1
ATOM 652 N N . TYR A 1 84 ? 4.364 0.129 -5.626 1.00 95.88 84 TYR A N 1
ATOM 653 C CA . TYR A 1 84 ? 5.736 -0.366 -5.722 1.00 95.88 84 TYR A CA 1
ATOM 654 C C . TYR A 1 84 ? 5.902 -1.399 -6.838 1.00 95.88 84 TYR A C 1
ATOM 656 O O . TYR A 1 84 ? 6.819 -1.286 -7.647 1.00 95.88 84 TYR A O 1
ATOM 664 N N . THR A 1 85 ? 4.986 -2.365 -6.940 1.00 94.25 85 THR A N 1
ATOM 665 C CA . THR A 1 85 ? 5.024 -3.366 -8.020 1.00 94.25 85 THR A CA 1
ATOM 666 C C . THR A 1 85 ? 4.910 -2.719 -9.398 1.00 94.25 85 THR A C 1
ATOM 668 O O . THR A 1 85 ? 5.661 -3.092 -10.296 1.00 94.25 85 THR A O 1
ATOM 671 N N . THR A 1 86 ? 4.068 -1.690 -9.561 1.00 93.00 86 THR A N 1
ATOM 672 C CA . THR A 1 86 ? 4.024 -0.919 -10.814 1.00 93.00 86 THR A CA 1
ATOM 673 C C . THR A 1 86 ? 5.306 -0.126 -11.071 1.00 93.00 86 THR A C 1
ATOM 675 O O . THR A 1 86 ? 5.762 -0.059 -12.210 1.00 93.00 86 THR A O 1
ATOM 678 N N . ALA A 1 87 ? 5.941 0.421 -10.032 1.00 95.81 87 ALA A N 1
ATOM 679 C CA . ALA A 1 87 ? 7.189 1.165 -10.171 1.00 95.81 87 ALA A CA 1
ATOM 680 C C . ALA A 1 87 ? 8.384 0.274 -10.554 1.00 95.81 87 ALA A C 1
ATOM 682 O O . ALA A 1 87 ? 9.311 0.746 -11.207 1.00 95.81 87 ALA A O 1
ATOM 683 N N . LEU A 1 88 ? 8.366 -1.012 -10.191 1.00 95.94 88 LEU A N 1
ATOM 684 C CA . LEU A 1 88 ? 9.405 -1.974 -10.571 1.00 95.94 88 LEU A CA 1
ATOM 685 C C . LEU A 1 88 ? 9.367 -2.363 -12.056 1.00 95.94 88 LEU A C 1
ATOM 687 O O . LEU A 1 88 ? 10.375 -2.836 -12.579 1.00 95.94 88 LEU A O 1
ATOM 691 N N . ILE A 1 89 ? 8.253 -2.124 -12.756 1.00 95.88 89 ILE A N 1
ATOM 692 C CA . ILE A 1 89 ? 8.133 -2.423 -14.190 1.00 95.88 89 ILE A CA 1
ATOM 693 C C . ILE A 1 89 ? 9.162 -1.623 -15.001 1.00 95.88 89 ILE A C 1
ATOM 695 O O . ILE A 1 89 ? 9.765 -2.167 -15.922 1.00 95.88 89 ILE A O 1
ATOM 699 N N . VAL A 1 90 ? 9.416 -0.359 -14.646 1.00 95.62 90 VAL A N 1
ATOM 700 C CA . VAL A 1 90 ? 10.337 0.498 -15.411 1.00 95.62 90 VAL A CA 1
ATOM 701 C C . VAL A 1 90 ? 11.792 0.006 -15.307 1.00 95.62 90 VAL A C 1
ATOM 703 O O . VAL A 1 90 ? 12.381 -0.266 -16.355 1.00 95.62 90 VAL A O 1
ATOM 706 N N . PRO A 1 91 ? 12.376 -0.218 -14.109 1.00 95.50 91 PRO A N 1
ATOM 707 C CA . PRO A 1 91 ? 13.695 -0.838 -13.993 1.00 95.50 91 PRO A CA 1
ATOM 708 C C . PRO A 1 91 ? 13.768 -2.240 -14.592 1.00 95.50 91 PRO A C 1
ATOM 710 O O . PRO A 1 91 ? 14.798 -2.587 -15.162 1.00 95.50 91 PRO A O 1
ATOM 713 N N . ALA A 1 92 ? 12.695 -3.035 -14.502 1.00 96.06 92 ALA A N 1
ATOM 714 C CA . ALA A 1 92 ? 12.660 -4.368 -15.097 1.00 96.06 92 ALA A CA 1
ATOM 715 C C . ALA A 1 92 ? 12.773 -4.314 -16.627 1.00 96.06 92 ALA A C 1
ATOM 717 O O . ALA A 1 92 ? 13.551 -5.070 -17.204 1.00 96.06 92 ALA A O 1
ATOM 718 N N . ILE A 1 93 ? 12.055 -3.397 -17.285 1.00 95.81 93 ILE A N 1
ATOM 719 C CA . ILE A 1 93 ? 12.152 -3.197 -18.737 1.00 95.81 93 ILE A CA 1
ATOM 720 C C . ILE A 1 93 ? 13.558 -2.721 -19.109 1.00 95.81 93 ILE A C 1
ATOM 722 O O . ILE A 1 93 ? 14.184 -3.318 -19.980 1.00 95.81 93 ILE A O 1
ATOM 726 N N . VAL A 1 94 ? 14.084 -1.696 -18.429 1.00 93.81 94 VAL A N 1
ATOM 727 C CA . VAL A 1 94 ? 15.427 -1.160 -18.709 1.00 93.81 94 VAL A CA 1
ATOM 728 C C . VAL A 1 94 ? 16.495 -2.240 -18.518 1.00 93.81 94 VAL A C 1
ATOM 730 O O . VAL A 1 94 ? 17.290 -2.481 -19.425 1.00 93.81 94 VAL A O 1
ATOM 733 N N . GLY A 1 95 ? 16.469 -2.960 -17.397 1.00 92.75 95 GLY A N 1
ATOM 734 C CA . GLY A 1 95 ? 17.396 -4.058 -17.123 1.00 92.75 95 GLY A CA 1
ATOM 735 C C . GLY A 1 95 ? 17.288 -5.196 -18.141 1.00 92.75 95 GLY A C 1
ATOM 736 O O . GLY A 1 95 ? 18.306 -5.712 -18.595 1.00 92.75 95 GLY A O 1
ATOM 737 N N . PHE A 1 96 ? 16.073 -5.546 -18.574 1.00 93.62 96 PHE A N 1
ATOM 738 C CA . PHE A 1 96 ? 15.877 -6.552 -19.617 1.00 93.62 96 PHE A CA 1
ATOM 739 C C . PHE A 1 96 ? 16.431 -6.092 -20.973 1.00 93.62 96 PHE A C 1
ATOM 741 O O . PHE A 1 96 ? 17.123 -6.860 -21.641 1.00 93.62 96 PHE A O 1
ATOM 748 N N . THR A 1 97 ? 16.198 -4.834 -21.367 1.00 89.81 97 THR A N 1
ATOM 749 C CA . THR A 1 97 ? 16.785 -4.282 -22.601 1.00 89.81 97 THR A CA 1
ATOM 750 C C . THR A 1 97 ? 18.311 -4.260 -22.551 1.00 89.81 97 THR A C 1
ATOM 752 O O . THR A 1 97 ? 18.956 -4.586 -23.547 1.00 89.81 97 THR A O 1
ATOM 755 N N . PHE A 1 98 ? 18.886 -3.962 -21.382 1.00 88.12 98 PHE A N 1
ATOM 756 C CA . PHE A 1 98 ? 20.325 -4.008 -21.164 1.00 88.12 98 PHE A CA 1
ATOM 757 C C . PHE A 1 98 ? 20.872 -5.431 -21.321 1.00 88.12 98 PHE A C 1
ATOM 759 O O . PHE A 1 98 ? 21.803 -5.655 -22.090 1.00 88.12 98 PHE A O 1
ATOM 766 N N . TRP A 1 99 ? 20.242 -6.411 -20.670 1.00 86.50 99 TRP A N 1
ATOM 767 C CA . TRP A 1 99 ? 20.650 -7.813 -20.741 1.00 86.50 99 TRP A CA 1
ATOM 768 C C . TRP A 1 99 ? 20.612 -8.373 -22.172 1.00 86.50 99 TRP A C 1
ATOM 770 O O . TRP A 1 99 ? 21.555 -9.039 -22.597 1.00 86.50 99 TRP A O 1
ATOM 780 N N . VAL A 1 100 ? 19.561 -8.068 -22.943 1.00 88.31 100 VAL A N 1
ATOM 781 C CA . VAL A 1 100 ? 19.430 -8.542 -24.333 1.00 88.31 100 VAL A CA 1
ATOM 782 C C . VAL A 1 100 ? 20.411 -7.842 -25.280 1.00 88.31 100 VAL A C 1
ATOM 784 O O . VAL A 1 100 ? 20.982 -8.503 -26.149 1.00 88.31 100 VAL A O 1
ATOM 787 N N . GLY A 1 101 ? 20.585 -6.523 -25.146 1.00 82.69 101 GLY A N 1
ATOM 788 C CA . GLY A 1 101 ? 21.370 -5.709 -26.081 1.00 82.69 101 GLY A CA 1
ATOM 789 C C . GLY A 1 101 ? 22.873 -5.675 -25.799 1.00 82.69 101 GLY A C 1
ATOM 790 O O . GLY A 1 101 ? 23.664 -5.681 -26.737 1.00 82.69 101 GLY A O 1
ATOM 791 N N . PHE A 1 102 ? 23.269 -5.664 -24.524 1.00 74.88 102 PHE A N 1
ATOM 792 C CA . PHE A 1 102 ? 24.659 -5.471 -24.095 1.00 74.88 102 PHE A CA 1
ATOM 793 C C . PHE A 1 102 ? 25.284 -6.713 -23.453 1.00 74.88 102 PHE A C 1
ATOM 795 O O . PHE A 1 102 ? 26.504 -6.818 -23.441 1.00 74.88 102 PHE A O 1
ATOM 802 N N . GLY A 1 103 ? 24.494 -7.709 -23.027 1.00 68.44 103 GLY A N 1
ATOM 803 C CA . GLY A 1 103 ? 25.000 -8.953 -22.415 1.00 68.44 103 GLY A CA 1
ATOM 804 C C . GLY A 1 103 ? 25.788 -9.884 -23.354 1.00 68.44 103 GLY A C 1
ATOM 805 O O . GLY A 1 103 ? 26.137 -10.997 -22.971 1.00 68.44 103 GLY A O 1
ATOM 806 N N . ARG A 1 104 ? 26.029 -9.462 -24.601 1.00 71.12 104 ARG A N 1
ATOM 807 C CA . ARG A 1 104 ? 26.863 -10.148 -25.604 1.00 71.12 104 ARG A CA 1
ATOM 808 C C . ARG A 1 104 ? 27.974 -9.253 -26.176 1.00 71.12 104 ARG A C 1
ATOM 810 O O . ARG A 1 104 ? 28.614 -9.647 -27.148 1.00 71.12 104 ARG A O 1
ATOM 817 N N . GLY A 1 105 ? 28.130 -8.038 -25.648 1.00 68.00 105 GLY A N 1
ATOM 818 C CA . GLY A 1 105 ? 29.100 -7.050 -26.120 1.00 68.00 105 GLY A CA 1
ATOM 819 C C . GLY A 1 105 ? 30.508 -7.265 -25.563 1.00 68.00 105 GLY A C 1
ATOM 820 O O . GLY A 1 105 ? 30.746 -8.159 -24.758 1.00 68.00 105 GLY A O 1
ATOM 821 N N . ASP A 1 106 ? 31.440 -6.425 -26.012 1.00 79.12 106 ASP A N 1
ATOM 822 C CA . ASP A 1 106 ? 32.800 -6.335 -25.471 1.00 79.12 106 ASP A CA 1
ATOM 823 C C . ASP A 1 106 ? 32.791 -5.781 -24.031 1.00 79.12 106 ASP A C 1
ATOM 825 O O . ASP A 1 106 ? 31.921 -4.979 -23.679 1.00 79.12 106 ASP A O 1
ATOM 829 N N . GLN A 1 107 ? 33.774 -6.161 -23.211 1.00 81.69 107 GLN A N 1
ATOM 830 C CA . GLN A 1 107 ? 33.788 -5.892 -21.765 1.00 81.69 107 GLN A CA 1
ATOM 831 C C . GLN A 1 107 ? 33.735 -4.387 -21.436 1.00 81.69 107 GLN A C 1
ATOM 833 O O . GLN A 1 107 ? 33.058 -3.968 -20.500 1.00 81.69 107 GLN A O 1
ATOM 838 N N . ALA A 1 108 ? 34.339 -3.547 -22.283 1.00 81.25 108 ALA A N 1
ATOM 839 C CA . ALA A 1 108 ? 34.281 -2.092 -22.141 1.00 81.25 108 ALA A CA 1
ATOM 840 C C . ALA A 1 108 ? 32.863 -1.506 -22.319 1.00 81.25 108 ALA A C 1
ATOM 842 O O . ALA A 1 108 ? 32.525 -0.500 -21.695 1.00 81.25 108 ALA A O 1
ATOM 843 N N . MET A 1 109 ? 32.021 -2.105 -23.170 1.00 79.88 109 MET A N 1
ATOM 844 C CA . MET A 1 109 ? 30.634 -1.654 -23.369 1.00 79.88 109 MET A CA 1
ATOM 845 C C . MET A 1 109 ? 29.732 -2.073 -22.206 1.00 79.88 109 MET A C 1
ATOM 847 O O . MET A 1 109 ? 28.799 -1.348 -21.856 1.00 79.88 109 MET A O 1
ATOM 851 N N . GLU A 1 110 ? 30.023 -3.220 -21.595 1.00 84.38 110 GLU A N 1
ATOM 852 C CA . GLU A 1 110 ? 29.311 -3.713 -20.419 1.00 84.38 110 GLU A CA 1
ATOM 853 C C . GLU A 1 110 ? 29.566 -2.812 -19.198 1.00 84.38 110 GLU A C 1
ATOM 855 O O . GLU A 1 110 ? 28.615 -2.365 -18.552 1.00 84.38 110 GLU A O 1
ATOM 860 N N . ASP A 1 111 ? 30.828 -2.438 -18.959 1.00 87.62 111 ASP A N 1
ATOM 861 C CA . ASP A 1 111 ? 31.227 -1.554 -17.856 1.00 87.62 111 ASP A CA 1
ATOM 862 C C . ASP A 1 111 ? 30.554 -0.173 -17.940 1.00 87.62 111 ASP A C 1
ATOM 864 O O . ASP A 1 111 ? 29.973 0.315 -16.964 1.00 87.62 111 ASP A O 1
ATOM 868 N N . VAL A 1 112 ? 30.567 0.454 -19.124 1.00 87.25 112 VAL A N 1
ATOM 869 C CA . VAL A 1 112 ? 29.872 1.734 -19.359 1.00 87.25 112 VAL A CA 1
ATOM 870 C C . VAL A 1 112 ? 28.367 1.583 -19.121 1.00 87.25 112 VAL A C 1
ATOM 872 O O . VAL A 1 112 ? 27.732 2.447 -18.509 1.00 87.25 112 VAL A O 1
ATOM 875 N N . GLY A 1 113 ? 27.797 0.461 -19.555 1.00 87.06 113 GLY A N 1
ATOM 876 C CA . GLY A 1 113 ? 26.403 0.104 -19.341 1.00 87.06 113 GLY A CA 1
ATOM 877 C C . GLY A 1 113 ? 25.996 0.033 -17.869 1.00 87.06 113 GLY A C 1
ATOM 878 O O . GLY A 1 113 ? 24.992 0.633 -17.475 1.00 87.06 113 GLY A O 1
ATOM 879 N N . PHE A 1 114 ? 26.792 -0.638 -17.033 1.00 89.56 114 PHE A N 1
ATOM 880 C CA . PHE A 1 114 ? 26.528 -0.742 -15.596 1.00 89.56 114 PHE A CA 1
ATOM 881 C C . PHE A 1 114 ? 26.586 0.607 -14.879 1.00 89.56 114 PHE A C 1
ATOM 883 O O . PHE A 1 114 ? 25.763 0.874 -13.994 1.00 89.56 114 PHE A O 1
ATOM 890 N N . VAL A 1 115 ? 27.514 1.482 -15.274 1.00 92.56 115 VAL A N 1
ATOM 891 C CA . VAL A 1 115 ? 27.601 2.843 -14.729 1.00 92.56 115 VAL A CA 1
ATOM 892 C C . VAL A 1 115 ? 26.327 3.625 -15.056 1.00 92.56 115 VAL A C 1
ATOM 894 O O . VAL A 1 115 ? 25.705 4.193 -14.155 1.00 92.56 115 VAL A O 1
ATOM 897 N N . LEU A 1 116 ? 25.877 3.596 -16.315 1.00 91.38 116 LEU A N 1
ATOM 898 C CA . LEU A 1 116 ? 24.635 4.256 -16.736 1.00 91.38 116 LEU A CA 1
ATOM 899 C C . LEU A 1 116 ? 23.406 3.689 -16.010 1.00 91.38 116 LEU A C 1
ATOM 901 O O . LEU A 1 116 ? 22.566 4.452 -15.525 1.00 91.38 116 LEU A O 1
ATOM 905 N N . PHE A 1 117 ? 23.319 2.363 -15.875 1.00 91.94 117 PHE A N 1
ATOM 906 C CA . PHE A 1 117 ? 22.233 1.707 -15.149 1.00 91.94 117 PHE A CA 1
ATOM 907 C C . PHE A 1 117 ? 22.212 2.105 -13.667 1.00 91.94 117 PHE A C 1
ATOM 909 O O . PHE A 1 117 ? 21.142 2.322 -13.098 1.00 91.94 117 PHE A O 1
ATOM 916 N N . SER A 1 118 ? 23.376 2.268 -13.039 1.00 94.38 118 SER A N 1
ATOM 917 C CA . SER A 1 118 ? 23.480 2.690 -11.638 1.00 94.38 118 SER A CA 1
ATOM 918 C C . SER A 1 118 ? 22.936 4.106 -11.426 1.00 94.38 118 SER A C 1
ATOM 920 O O . SER A 1 118 ? 22.103 4.316 -10.543 1.00 94.38 118 SER A O 1
ATOM 922 N N . PHE A 1 119 ? 23.319 5.066 -12.277 1.00 96.38 119 PHE A N 1
ATOM 923 C CA . PHE A 1 119 ? 22.762 6.426 -12.232 1.00 96.38 119 PHE A CA 1
ATOM 924 C C . PHE A 1 119 ? 21.250 6.440 -12.460 1.00 96.38 119 PHE A C 1
ATOM 926 O O . PHE A 1 119 ? 20.518 7.123 -11.741 1.00 96.38 119 PHE A O 1
ATOM 933 N N . PHE A 1 120 ? 20.775 5.646 -13.421 1.00 96.12 120 PHE A N 1
ATOM 934 C CA . PHE A 1 120 ? 19.350 5.483 -13.674 1.00 96.12 120 PHE A CA 1
ATOM 935 C C . PHE A 1 120 ? 18.598 4.954 -12.441 1.00 96.12 120 PHE A C 1
ATOM 937 O O . PHE A 1 120 ? 17.563 5.514 -12.086 1.00 96.12 120 PHE A O 1
ATOM 944 N N . ASN A 1 121 ? 19.110 3.926 -11.754 1.00 95.38 121 ASN A N 1
ATOM 945 C CA . ASN A 1 121 ? 18.454 3.359 -10.569 1.00 95.38 121 ASN A CA 1
ATOM 946 C C . ASN A 1 121 ? 18.348 4.368 -9.426 1.00 95.38 121 ASN A C 1
ATOM 948 O O . ASN A 1 121 ? 17.295 4.466 -8.796 1.00 95.38 121 ASN A O 1
ATOM 952 N N . VAL A 1 122 ? 19.415 5.131 -9.174 1.00 97.06 122 VAL A N 1
ATOM 953 C CA . VAL A 1 122 ? 19.410 6.175 -8.140 1.00 97.06 122 VAL A CA 1
ATOM 954 C C . VAL A 1 122 ? 18.357 7.231 -8.468 1.00 97.06 122 VAL A C 1
ATOM 956 O O . VAL A 1 122 ? 17.514 7.534 -7.625 1.00 97.06 122 VAL A O 1
ATOM 959 N N . LEU A 1 123 ? 18.348 7.731 -9.708 1.00 96.94 123 LEU A N 1
ATOM 960 C CA . LEU A 1 123 ? 17.362 8.712 -10.159 1.00 96.94 123 LEU A CA 1
ATOM 961 C C . LEU A 1 123 ? 15.931 8.168 -10.046 1.00 96.94 123 LEU A C 1
ATOM 963 O O . LEU A 1 123 ? 15.052 8.838 -9.503 1.00 96.94 123 LEU A O 1
ATOM 967 N N . TRP A 1 124 ? 15.698 6.946 -10.529 1.00 97.38 124 TRP A N 1
ATOM 968 C CA . TRP A 1 124 ? 14.387 6.305 -10.497 1.00 97.38 124 TRP A CA 1
ATOM 969 C C . TRP A 1 124 ? 13.882 6.112 -9.069 1.00 97.38 124 TRP A C 1
ATOM 971 O O . TRP A 1 124 ? 12.729 6.421 -8.775 1.00 97.38 124 TRP A O 1
ATOM 981 N N . PHE A 1 125 ? 14.743 5.656 -8.160 1.00 96.31 125 PHE A N 1
ATOM 982 C CA . PHE A 1 125 ? 14.390 5.483 -6.757 1.00 96.31 125 PHE A CA 1
ATOM 983 C C . PHE A 1 125 ? 14.021 6.815 -6.092 1.00 96.31 125 PHE A C 1
ATOM 985 O O . PHE A 1 125 ? 13.013 6.890 -5.387 1.00 96.31 125 PHE A O 1
ATOM 992 N N . SER A 1 126 ? 14.777 7.885 -6.358 1.00 97.38 126 SER A N 1
ATOM 993 C CA . SER A 1 126 ? 14.446 9.228 -5.871 1.00 97.38 126 SER A CA 1
ATOM 994 C C . SER A 1 126 ? 13.081 9.704 -6.379 1.00 97.38 126 SER A C 1
ATOM 996 O O . SER A 1 126 ? 12.264 10.175 -5.588 1.00 97.38 126 SER A O 1
ATOM 998 N N . VAL A 1 127 ? 12.795 9.527 -7.674 1.00 96.88 127 VAL A N 1
ATOM 999 C CA . VAL A 1 127 ? 11.490 9.867 -8.268 1.00 96.88 127 VAL A CA 1
ATOM 1000 C C . VAL A 1 127 ? 10.367 9.028 -7.654 1.00 96.88 127 VAL A C 1
ATOM 1002 O O . VAL A 1 127 ? 9.320 9.570 -7.298 1.00 96.88 127 VAL A O 1
ATOM 1005 N N . TYR A 1 128 ? 10.586 7.724 -7.481 1.00 97.12 128 TYR A N 1
ATOM 1006 C CA . TYR A 1 128 ? 9.616 6.811 -6.883 1.00 97.12 128 TYR A CA 1
ATOM 1007 C C . TYR A 1 128 ? 9.226 7.233 -5.464 1.00 97.12 128 TYR A C 1
ATOM 1009 O O . TYR A 1 128 ? 8.039 7.264 -5.141 1.00 97.12 128 TYR A O 1
ATOM 1017 N N . LEU A 1 129 ? 10.204 7.571 -4.618 1.00 96.81 129 LEU A N 1
ATOM 1018 C CA . LEU A 1 129 ? 9.929 7.985 -3.244 1.00 96.81 129 LEU A CA 1
ATOM 1019 C C . LEU A 1 129 ? 9.074 9.254 -3.192 1.00 96.81 129 LEU A C 1
ATOM 1021 O O . LEU A 1 129 ? 8.133 9.322 -2.402 1.00 96.81 129 LEU A O 1
ATOM 1025 N N . GLU A 1 130 ? 9.361 10.240 -4.040 1.00 97.81 130 GLU A N 1
ATOM 1026 C CA . GLU A 1 130 ? 8.564 11.467 -4.119 1.00 97.81 130 GLU A CA 1
ATOM 1027 C C . GLU A 1 130 ? 7.156 11.211 -4.677 1.00 97.81 130 GLU A C 1
ATOM 1029 O O . GLU A 1 130 ? 6.174 11.741 -4.152 1.00 97.81 130 GLU A O 1
ATOM 1034 N N . ALA A 1 131 ? 7.026 10.344 -5.684 1.00 97.44 131 ALA A N 1
ATOM 1035 C CA . ALA A 1 131 ? 5.728 9.918 -6.202 1.00 97.44 131 ALA A CA 1
ATOM 1036 C C . ALA A 1 131 ? 4.896 9.202 -5.125 1.00 97.44 131 ALA A C 1
ATOM 1038 O O . ALA A 1 131 ? 3.726 9.530 -4.926 1.00 97.44 131 ALA A O 1
ATOM 1039 N N . TRP A 1 132 ? 5.512 8.288 -4.369 1.00 97.69 132 TRP A N 1
ATOM 1040 C CA . TRP A 1 132 ? 4.853 7.591 -3.269 1.00 97.69 132 TRP A CA 1
ATOM 1041 C C . TRP A 1 132 ? 4.409 8.551 -2.162 1.00 97.69 132 TRP A C 1
ATOM 1043 O O . TRP A 1 132 ? 3.288 8.428 -1.679 1.00 97.69 132 TRP A O 1
ATOM 1053 N N . LYS A 1 133 ? 5.231 9.538 -1.776 1.00 97.38 133 LYS A N 1
ATOM 1054 C CA . LYS A 1 133 ? 4.831 10.550 -0.779 1.00 97.38 133 LYS A CA 1
ATOM 1055 C C . LYS A 1 133 ? 3.573 11.305 -1.209 1.00 97.38 133 LYS A C 1
ATOM 1057 O O . LYS A 1 133 ? 2.665 11.471 -0.398 1.00 97.38 133 LYS A O 1
ATOM 1062 N N . ARG A 1 134 ? 3.501 11.726 -2.478 1.00 97.94 134 ARG A N 1
ATOM 1063 C CA . ARG A 1 134 ? 2.324 12.414 -3.038 1.00 97.94 134 ARG A CA 1
ATOM 1064 C C . ARG A 1 134 ? 1.090 11.516 -3.029 1.00 97.94 134 ARG A C 1
ATOM 1066 O O . ARG A 1 134 ? 0.042 11.929 -2.546 1.00 97.94 134 ARG A O 1
ATOM 1073 N N . TYR A 1 135 ? 1.237 10.280 -3.498 1.00 97.00 135 TYR A N 1
ATOM 1074 C CA . TYR A 1 135 ? 0.140 9.317 -3.552 1.00 97.00 135 TYR A CA 1
ATOM 1075 C C . TYR A 1 135 ? -0.361 8.910 -2.155 1.00 97.00 135 TYR A C 1
ATOM 1077 O O . TYR A 1 135 ? -1.561 8.836 -1.907 1.00 97.00 135 TYR A O 1
ATOM 1085 N N . CYS A 1 136 ? 0.554 8.723 -1.202 1.00 96.62 136 CYS A N 1
ATOM 1086 C CA . CYS A 1 136 ? 0.233 8.458 0.199 1.00 96.62 136 CYS A CA 1
ATOM 1087 C C . CYS A 1 136 ? -0.554 9.620 0.825 1.00 96.62 136 CYS A C 1
ATOM 1089 O O . CYS A 1 136 ? -1.551 9.384 1.505 1.00 96.62 136 CYS A O 1
ATOM 1091 N N . ALA A 1 137 ? -0.151 10.869 0.559 1.00 97.06 137 ALA A N 1
ATOM 109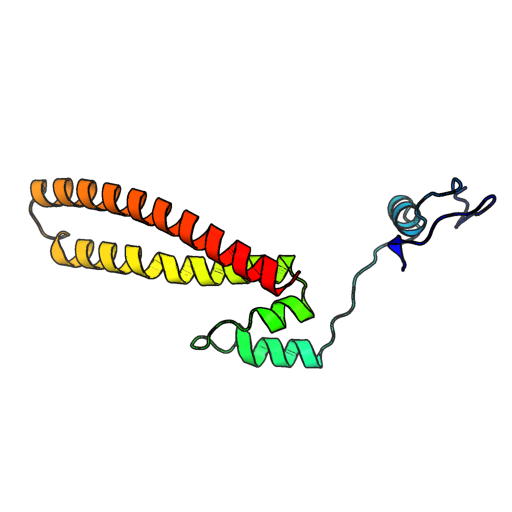2 C CA . ALA A 1 137 ? -0.863 12.052 1.038 1.00 97.06 137 ALA A CA 1
ATOM 1093 C C . ALA A 1 137 ? -2.280 12.164 0.445 1.00 97.06 137 ALA A C 1
ATOM 1095 O O . ALA A 1 137 ? -3.217 12.484 1.172 1.00 97.06 137 ALA A O 1
ATOM 1096 N N . GLU A 1 138 ? -2.453 11.851 -0.842 1.00 96.81 138 GLU A N 1
ATOM 1097 C CA . GLU A 1 138 ? -3.770 11.801 -1.491 1.00 96.81 138 GLU A CA 1
ATOM 1098 C C . GLU A 1 138 ? -4.686 10.755 -0.837 1.00 96.81 138 GLU A C 1
ATOM 1100 O O . GLU A 1 138 ? -5.828 11.056 -0.486 1.00 96.81 138 GLU A O 1
ATOM 1105 N N . LEU A 1 139 ? -4.181 9.537 -0.621 1.00 96.31 139 LEU A N 1
ATOM 1106 C CA . LEU A 1 139 ? -4.943 8.465 0.021 1.00 96.31 139 LEU A CA 1
ATOM 1107 C C . LEU A 1 139 ? -5.280 8.779 1.480 1.00 96.31 139 LEU A C 1
ATOM 1109 O O . LEU A 1 139 ? -6.399 8.514 1.914 1.00 96.31 139 LEU A O 1
ATOM 1113 N N . ALA A 1 140 ? -4.340 9.363 2.226 1.00 95.31 140 ALA A N 1
ATOM 1114 C CA . ALA A 1 140 ? -4.582 9.810 3.592 1.00 95.31 140 ALA A CA 1
ATOM 1115 C C . ALA A 1 140 ? -5.677 10.887 3.630 1.00 95.31 140 ALA A C 1
ATOM 1117 O O . ALA A 1 140 ? -6.621 10.771 4.398 1.00 95.31 140 ALA A O 1
ATOM 1118 N N . TYR A 1 141 ? -5.626 11.879 2.736 1.00 95.75 141 TYR A N 1
ATOM 1119 C CA . TYR A 1 141 ? -6.675 12.896 2.644 1.00 95.75 141 TYR A CA 1
ATOM 1120 C C . TYR A 1 141 ? -8.046 12.299 2.286 1.00 95.75 141 TYR A C 1
ATOM 1122 O O . TYR A 1 141 ? -9.063 12.686 2.857 1.00 95.75 141 TYR A O 1
ATOM 1130 N N . ARG A 1 142 ? -8.085 11.328 1.367 1.00 95.12 142 ARG A N 1
ATOM 1131 C CA . ARG A 1 142 ? -9.320 10.657 0.935 1.00 95.12 142 ARG A CA 1
ATOM 1132 C C . ARG A 1 142 ? -9.967 9.811 2.033 1.00 95.12 142 ARG A C 1
ATOM 1134 O O . ARG A 1 142 ? -11.188 9.659 2.030 1.00 95.12 142 ARG A O 1
ATOM 1141 N N . TRP A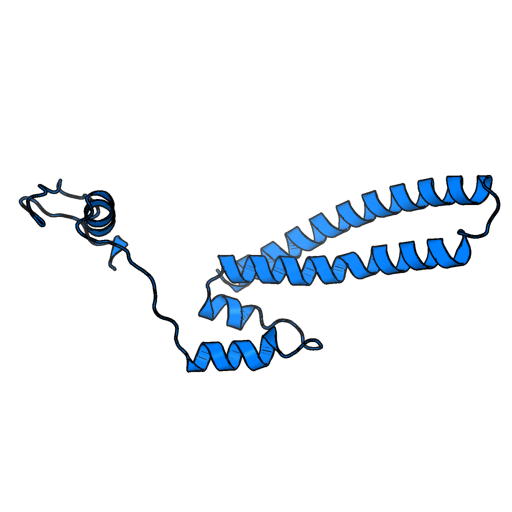 1 143 ? -9.175 9.225 2.928 1.00 94.56 143 TRP A N 1
ATOM 1142 C CA . TRP A 1 143 ? -9.666 8.332 3.984 1.00 94.56 143 TRP A CA 1
ATOM 1143 C C . TRP A 1 143 ? -9.836 8.997 5.356 1.00 94.56 143 TRP A C 1
ATOM 1145 O O . TRP A 1 143 ? -10.447 8.376 6.228 1.00 94.56 143 TRP A O 1
ATOM 1155 N N . GLY A 1 144 ? -9.386 10.247 5.510 1.00 87.06 144 GLY A N 1
ATOM 1156 C CA . GLY A 1 144 ? -9.419 10.993 6.773 1.00 87.06 144 GLY A CA 1
ATOM 1157 C C . GLY A 1 144 ? -8.406 10.482 7.790 1.00 87.06 144 GLY A C 1
ATOM 1158 O O . GLY A 1 144 ? -8.673 10.685 8.994 1.00 87.06 144 GLY A O 1
#

Organism: NCBI:txid1464854

Solvent-accessible surface area (backbone atoms only — not comparable to full-atom values): 8480 Å² total; per-residue (Å²): 108,70,83,69,40,56,30,49,86,83,40,67,58,97,85,42,80,49,55,65,71,36,54,46,57,67,50,35,38,77,70,62,76,35,90,80,88,79,87,81,82,62,63,71,63,50,52,53,47,42,56,64,39,77,72,28,87,88,55,78,74,60,50,66,63,39,23,75,74,68,32,62,73,56,22,50,52,52,52,49,50,55,54,48,59,60,58,48,50,57,59,50,50,53,52,49,52,44,51,73,72,41,72,80,56,58,72,73,59,40,55,55,47,53,54,53,51,51,56,50,51,54,52,50,51,56,51,49,54,55,51,46,53,53,52,51,50,53,52,46,65,75,74,106

InterPro domains:
  IPR007632 Anoctamin [PTHR12308] (19-143)
  IPR049452 Anoctamin, transmembrane domain [PF04547] (66-144)

pLDDT: mean 90.53, std 6.68, range [65.75, 97.94]

Sequence (144 aa):
LLQTLRATQGDTVAGLKLIEGQAIVPKCVAAGVISQVFPLHDQPALHKLRKTWVRSFIRTQPLDSISTYFGVKIAMYFAWLGHYTTALIVPAIVGFTFWVGFGRGDQAMEDVGFVLFSFFNVLWFSVYLEAWKRYCAELAYRWG

Radius of gyratio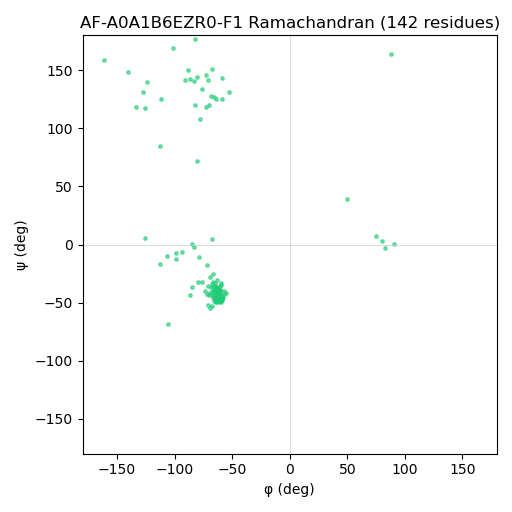n: 25.76 Å; Cα contacts (8 Å, |Δi|>4): 90; chains: 1; bounding box: 54×27×70 Å

Mean predicted aligned error: 6.71 Å

Secondary structure (DSSP, 8-state):
-GGG-BPPTT-EETTEEPPTT-BHHHHHHHTTSS----PPP-HHHHHHHIIIIIT-TTSPP-HHHHHHHH-HHHHHHHHHHHHHHHHHHHHHHHHHHHHHHHTTS-HHHHHHHHHHHHHHHHHHHHHHHHHHHHHHHHHHHHH-